Protein AF-A0A142YHK9-F1 (afdb_monomer_lite)

Sequence (148 aa):
MARCD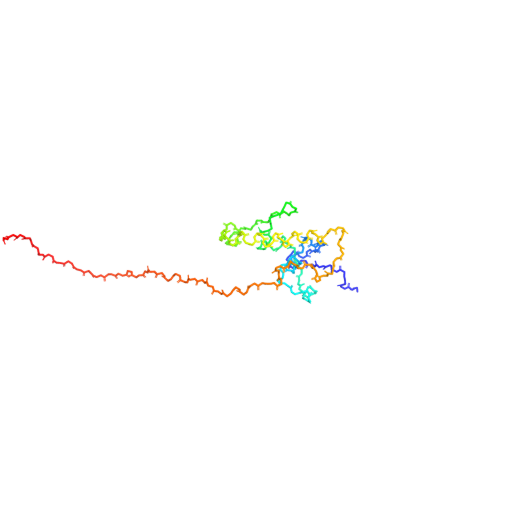QGYLCSVCGEEVEVLLDSELYLRYVLGEVDPELLPKLPERHLRCNPSLAQFIVDESFAAVVLDGPFAKAALDPSFVAEEEARVTAGYRRLLELSGPDRAGSIWDYPLANAREAPDRSEDSPTAEDGSAAGRGGRADDRGPSSR

Structure (mmCIF, N/CA/C/O backbone):
data_AF-A0A142YHK9-F1
#
_entry.id   AF-A0A142YHK9-F1
#
loop_
_atom_site.group_PDB
_atom_site.id
_atom_site.type_symbol
_atom_site.label_atom_id
_atom_site.label_alt_id
_atom_site.label_comp_id
_atom_site.label_asym_id
_atom_site.label_entity_id
_atom_site.label_seq_id
_atom_site.pdbx_PDB_ins_code
_atom_site.Cartn_x
_atom_site.Cartn_y
_atom_site.Cartn_z
_atom_site.occupancy
_atom_site.B_iso_or_equiv
_atom_site.auth_seq_id
_atom_site.auth_comp_id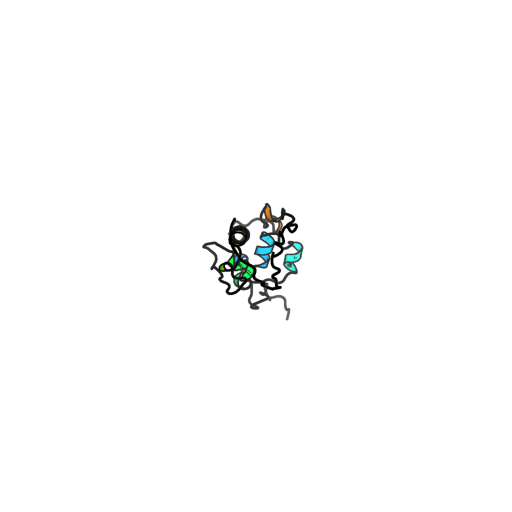
_atom_site.auth_asym_id
_atom_site.auth_atom_id
_atom_site.pdbx_PDB_model_num
ATOM 1 N N . MET A 1 1 ? 15.108 -28.087 -16.311 1.00 39.81 1 MET A N 1
ATOM 2 C CA . MET A 1 1 ? 14.025 -27.127 -16.609 1.00 39.81 1 MET A CA 1
ATOM 3 C C . MET A 1 1 ? 14.102 -26.048 -15.549 1.00 39.81 1 MET A C 1
ATOM 5 O O . MET A 1 1 ? 14.112 -26.381 -14.369 1.00 39.81 1 MET A O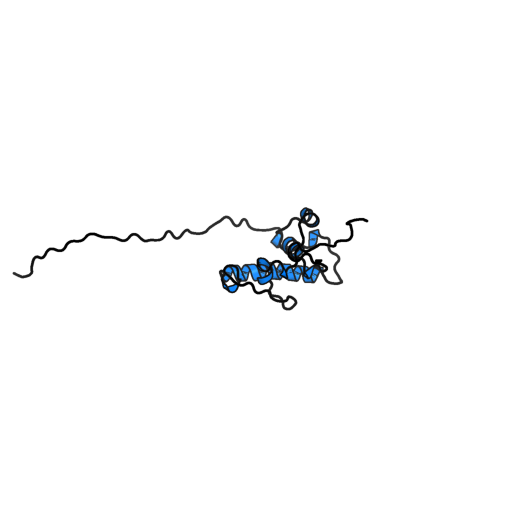 1
ATOM 9 N N . ALA A 1 2 ? 14.384 -24.821 -15.976 1.00 41.19 2 ALA A N 1
ATOM 10 C CA . ALA A 1 2 ? 14.798 -23.717 -15.120 1.00 41.19 2 ALA A CA 1
ATOM 11 C C . ALA A 1 2 ? 13.624 -23.219 -14.261 1.00 41.19 2 ALA A C 1
ATOM 13 O O . ALA A 1 2 ? 12.521 -23.066 -14.765 1.00 41.19 2 ALA A O 1
ATOM 14 N N . ARG A 1 3 ? 13.865 -22.962 -12.970 1.00 41.97 3 ARG A N 1
ATOM 15 C CA . ARG A 1 3 ? 12.908 -22.341 -12.030 1.00 41.97 3 ARG A CA 1
ATOM 16 C C . ARG A 1 3 ? 12.776 -20.825 -12.267 1.00 41.97 3 ARG A C 1
ATOM 18 O O . ARG A 1 3 ? 12.686 -20.067 -11.311 1.00 41.97 3 ARG A O 1
ATOM 25 N N . CYS A 1 4 ? 12.901 -20.375 -13.511 1.00 50.16 4 CYS A N 1
ATOM 26 C CA . CYS A 1 4 ? 13.127 -18.962 -13.822 1.00 50.16 4 CYS A CA 1
ATOM 27 C C . CYS A 1 4 ? 11.858 -18.197 -14.213 1.00 50.16 4 CYS A C 1
ATOM 29 O O . CYS A 1 4 ? 11.959 -17.001 -14.445 1.00 50.16 4 CYS A O 1
ATOM 31 N N . ASP A 1 5 ? 10.695 -18.853 -14.227 1.00 50.59 5 ASP A N 1
ATOM 32 C CA . ASP A 1 5 ? 9.456 -18.267 -14.759 1.00 50.59 5 ASP A CA 1
ATOM 33 C C . ASP A 1 5 ? 8.364 -18.046 -13.698 1.00 50.59 5 ASP A C 1
ATOM 35 O O . ASP A 1 5 ? 7.234 -17.738 -14.053 1.00 50.59 5 ASP A O 1
ATOM 39 N N . GLN A 1 6 ? 8.651 -18.218 -12.402 1.00 56.00 6 GLN A N 1
ATOM 40 C CA . GLN A 1 6 ? 7.689 -17.820 -11.369 1.00 56.00 6 GLN A CA 1
ATOM 41 C C . GLN A 1 6 ? 7.832 -16.313 -11.165 1.00 56.00 6 GLN A C 1
ATOM 43 O O . GLN A 1 6 ? 8.908 -15.862 -10.768 1.00 56.00 6 GLN A O 1
ATOM 48 N N . GLY A 1 7 ? 6.783 -15.547 -11.480 1.00 64.88 7 GLY A N 1
ATOM 49 C CA . GLY A 1 7 ? 6.732 -14.109 -11.220 1.00 64.88 7 GLY A CA 1
ATOM 50 C C . GLY A 1 7 ? 6.901 -13.772 -9.732 1.00 64.88 7 GLY A C 1
ATOM 51 O O . GLY A 1 7 ? 7.237 -14.616 -8.898 1.00 64.88 7 GLY A O 1
ATOM 52 N N . TYR A 1 8 ? 6.657 -12.517 -9.359 1.00 81.31 8 TYR A N 1
ATOM 53 C CA . TYR A 1 8 ? 6.678 -12.132 -7.949 1.00 81.31 8 TYR A CA 1
ATOM 54 C C . TYR A 1 8 ? 5.475 -12.756 -7.228 1.00 81.31 8 TYR A C 1
ATOM 56 O O . TYR A 1 8 ? 4.359 -12.248 -7.294 1.00 81.31 8 TYR A O 1
ATOM 64 N N . LEU A 1 9 ? 5.694 -13.902 -6.580 1.00 91.50 9 LEU A N 1
ATOM 65 C CA . LEU A 1 9 ? 4.652 -14.623 -5.854 1.00 91.50 9 LEU A CA 1
ATOM 66 C C . LEU A 1 9 ? 4.368 -13.950 -4.515 1.00 91.50 9 LEU A C 1
ATOM 68 O O . LEU A 1 9 ? 5.276 -13.700 -3.718 1.00 91.50 9 LEU A O 1
ATOM 72 N N . CYS A 1 10 ? 3.088 -13.731 -4.239 1.00 95.25 10 CYS A N 1
ATOM 73 C CA . CYS A 1 10 ? 2.636 -13.264 -2.947 1.00 95.25 10 CYS A CA 1
ATOM 74 C C . CYS A 1 10 ? 2.943 -14.316 -1.874 1.00 95.25 10 CYS A C 1
ATOM 76 O O . CYS A 1 10 ? 2.437 -15.438 -1.911 1.00 95.25 10 CYS A O 1
ATOM 78 N N . SER A 1 11 ? 3.698 -13.924 -0.850 1.00 94.56 11 SER A N 1
ATOM 79 C CA . SER A 1 11 ? 4.084 -14.790 0.276 1.00 94.56 11 SER A CA 1
ATOM 80 C C . SER A 1 11 ? 2.917 -15.308 1.135 1.00 94.56 11 SER A C 1
ATOM 82 O O . SER A 1 11 ? 3.112 -16.220 1.935 1.00 94.56 11 SER A O 1
ATOM 84 N N . VAL A 1 12 ? 1.712 -14.747 0.975 1.00 95.69 12 VAL A N 1
ATOM 85 C CA . VAL A 1 12 ? 0.503 -15.127 1.729 1.00 95.69 12 VAL A CA 1
ATOM 86 C C . VAL A 1 12 ? -0.373 -16.122 0.964 1.00 95.69 12 VAL A C 1
ATOM 88 O O . VAL A 1 12 ? -0.604 -17.222 1.454 1.00 95.69 12 VAL A O 1
ATOM 91 N N . CYS A 1 13 ? -0.881 -15.757 -0.220 1.00 95.75 13 CYS A N 1
ATOM 92 C CA . CYS A 1 13 ? -1.755 -16.632 -1.011 1.00 95.75 13 CYS A CA 1
ATOM 93 C C . CYS A 1 13 ? -1.014 -17.528 -2.018 1.00 95.75 13 CYS A C 1
ATOM 95 O O . CYS A 1 13 ? -1.599 -18.493 -2.499 1.00 95.75 13 CYS A O 1
ATOM 97 N N . GLY A 1 14 ? 0.250 -17.234 -2.342 1.00 93.44 14 GLY A N 1
ATOM 98 C CA . GLY A 1 14 ? 1.033 -17.973 -3.336 1.00 93.44 14 GLY A CA 1
ATOM 99 C C . GLY A 1 14 ? 0.705 -17.648 -4.797 1.00 93.44 14 GLY A C 1
ATOM 100 O O . GLY A 1 14 ? 1.297 -18.260 -5.682 1.00 93.44 14 GLY A O 1
ATOM 101 N N . GLU A 1 15 ? -0.212 -16.714 -5.060 1.00 92.75 15 GLU A N 1
ATOM 102 C CA . GLU A 1 15 ? -0.544 -16.235 -6.410 1.00 92.75 15 GLU A CA 1
ATOM 103 C C . GLU A 1 15 ? 0.423 -15.133 -6.867 1.00 92.75 15 GLU A C 1
ATOM 105 O O . GLU A 1 15 ? 1.068 -14.476 -6.046 1.00 92.75 15 GLU A O 1
ATOM 110 N N . GLU A 1 16 ? 0.510 -14.904 -8.176 1.00 91.69 16 GLU A N 1
ATOM 111 C CA . GLU A 1 16 ? 1.348 -13.852 -8.753 1.00 91.69 16 GLU A CA 1
ATOM 112 C C . GLU A 1 16 ? 0.807 -12.451 -8.443 1.00 91.69 16 GLU A C 1
ATOM 114 O O . GLU A 1 16 ? -0.400 -12.195 -8.450 1.00 91.69 16 GLU A O 1
ATOM 119 N N . VAL A 1 17 ? 1.720 -11.522 -8.167 1.00 92.69 17 VAL A N 1
ATOM 120 C CA . VAL A 1 17 ? 1.429 -10.090 -8.096 1.00 92.69 17 VAL A CA 1
ATOM 121 C C . VAL A 1 17 ? 1.758 -9.487 -9.456 1.00 92.69 17 VAL A C 1
ATOM 123 O O . VAL A 1 17 ? 2.900 -9.136 -9.744 1.00 92.69 17 VAL A O 1
ATOM 126 N N . GLU A 1 18 ? 0.750 -9.443 -10.324 1.00 85.94 18 GLU A N 1
ATOM 127 C CA . GLU A 1 18 ? 0.917 -9.076 -11.736 1.00 85.94 18 GLU A CA 1
ATOM 128 C C . GLU A 1 18 ? 1.020 -7.560 -11.956 1.00 85.94 18 GLU A C 1
ATOM 130 O O . GLU A 1 18 ? 1.694 -7.105 -12.882 1.00 85.94 18 GLU A O 1
ATOM 135 N N . VAL A 1 19 ? 0.349 -6.766 -11.114 1.00 89.00 19 VAL A N 1
ATOM 136 C CA . VAL A 1 19 ? 0.174 -5.322 -11.315 1.00 89.00 19 VAL A CA 1
ATOM 137 C C . VAL A 1 19 ? 0.792 -4.541 -10.161 1.00 89.00 19 VAL A C 1
ATOM 139 O O . VAL A 1 19 ? 0.621 -4.886 -8.994 1.00 89.00 19 VAL A O 1
ATOM 142 N N . LEU A 1 20 ? 1.460 -3.429 -10.486 1.00 91.00 20 LEU A N 1
ATOM 143 C CA . LEU A 1 20 ? 2.044 -2.505 -9.505 1.00 91.00 20 LEU A CA 1
ATOM 144 C C . LEU A 1 20 ? 1.018 -2.043 -8.453 1.00 91.00 20 LEU A C 1
ATOM 146 O O . LEU A 1 20 ? 1.355 -1.921 -7.281 1.00 91.00 20 LEU A O 1
ATOM 150 N N . LEU A 1 21 ? -0.234 -1.833 -8.873 1.00 94.00 21 LEU A N 1
ATOM 151 C CA . LEU A 1 21 ? -1.351 -1.431 -8.012 1.00 94.00 21 LEU A CA 1
ATOM 152 C C . LEU A 1 21 ? -1.757 -2.479 -6.983 1.00 94.00 21 LEU A C 1
ATOM 154 O O . LEU A 1 21 ? -2.391 -2.119 -5.998 1.00 94.00 21 LEU A O 1
ATOM 158 N N . ASP A 1 22 ? -1.393 -3.740 -7.193 1.00 94.56 22 ASP A N 1
ATOM 159 C CA . ASP A 1 22 ? -1.648 -4.797 -6.227 1.00 94.56 22 ASP A CA 1
ATOM 160 C C . ASP A 1 22 ? -0.449 -5.037 -5.304 1.00 94.56 22 ASP A C 1
ATOM 162 O O . ASP A 1 22 ? -0.602 -5.750 -4.316 1.00 94.56 22 ASP A O 1
ATOM 166 N N . SER A 1 23 ? 0.723 -4.453 -5.576 1.00 95.62 23 SER A N 1
ATOM 167 C CA . SER A 1 23 ? 1.948 -4.699 -4.810 1.00 95.62 23 SER A CA 1
ATOM 168 C C . SER A 1 23 ? 1.991 -3.905 -3.505 1.00 95.62 23 SER A C 1
ATOM 170 O O . SER A 1 23 ? 2.081 -2.674 -3.471 1.00 95.62 23 SER A O 1
ATOM 172 N N . GLU A 1 24 ? 2.006 -4.638 -2.396 1.00 96.62 24 GLU A N 1
ATOM 173 C CA . GLU A 1 24 ? 2.262 -4.079 -1.075 1.00 96.62 24 GLU A CA 1
ATOM 174 C C . GLU A 1 24 ? 3.720 -3.643 -0.916 1.00 96.62 24 GLU A C 1
ATOM 176 O O . GLU A 1 24 ? 3.988 -2.623 -0.278 1.00 96.62 24 GLU A O 1
ATOM 181 N N . LEU A 1 25 ? 4.662 -4.372 -1.519 1.00 95.81 25 LEU A N 1
ATOM 182 C CA . LEU A 1 25 ? 6.079 -4.034 -1.449 1.00 95.81 25 LEU A CA 1
ATOM 183 C C . LEU A 1 25 ? 6.360 -2.668 -2.088 1.00 95.81 25 LEU A C 1
ATOM 185 O O . LEU A 1 25 ? 7.063 -1.839 -1.502 1.00 95.81 25 LEU A O 1
ATOM 189 N N . TYR A 1 26 ? 5.767 -2.399 -3.252 1.00 95.25 26 TYR A N 1
ATOM 190 C CA . TYR A 1 26 ? 5.907 -1.110 -3.921 1.00 95.25 26 TYR A CA 1
ATOM 191 C C . TYR A 1 26 ? 5.165 0.016 -3.200 1.00 95.25 26 TYR A C 1
ATOM 193 O O . TYR A 1 26 ? 5.682 1.133 -3.170 1.00 95.25 26 TYR A O 1
ATOM 201 N N . LEU A 1 27 ? 4.016 -0.249 -2.567 1.00 96.88 27 LEU A N 1
ATOM 202 C CA . LEU A 1 27 ? 3.365 0.750 -1.715 1.00 96.88 27 LEU A CA 1
ATOM 203 C C . LEU A 1 27 ? 4.291 1.170 -0.570 1.00 96.88 27 LEU A C 1
ATOM 205 O O . LEU A 1 27 ? 4.533 2.357 -0.370 1.00 96.88 27 LEU A O 1
ATOM 209 N N . ARG A 1 28 ? 4.870 0.201 0.141 1.00 96.31 28 ARG A N 1
ATOM 210 C CA . ARG A 1 28 ? 5.808 0.465 1.240 1.00 96.31 28 ARG A CA 1
ATOM 211 C C . ARG A 1 28 ? 7.057 1.202 0.780 1.00 96.31 28 ARG A C 1
ATOM 213 O O . ARG A 1 28 ? 7.526 2.103 1.470 1.00 96.31 28 ARG A O 1
ATOM 220 N N . TYR A 1 29 ? 7.565 0.873 -0.403 1.00 95.44 29 TYR A N 1
ATOM 221 C CA . TYR A 1 29 ? 8.653 1.624 -1.018 1.00 95.44 29 TYR A CA 1
ATOM 222 C C . TYR A 1 29 ? 8.274 3.082 -1.293 1.00 95.44 29 TYR A C 1
ATOM 224 O O . TYR A 1 29 ? 9.017 3.993 -0.928 1.00 95.44 29 TYR A O 1
ATOM 232 N N . VAL A 1 30 ? 7.099 3.321 -1.878 1.00 95.50 30 VAL A N 1
ATOM 233 C CA . VAL A 1 30 ? 6.604 4.676 -2.145 1.00 95.50 30 VAL A CA 1
ATOM 234 C C . VAL A 1 30 ? 6.427 5.484 -0.853 1.00 95.50 30 VAL A C 1
ATOM 236 O O . VAL A 1 30 ? 6.694 6.686 -0.828 1.00 95.50 30 VAL A O 1
ATOM 239 N N . LEU A 1 31 ? 6.028 4.814 0.228 1.00 95.69 31 LEU A N 1
ATOM 240 C CA . LEU A 1 31 ? 5.902 5.381 1.571 1.00 95.69 31 LEU A CA 1
ATOM 241 C C . LEU A 1 31 ? 7.251 5.586 2.286 1.00 95.69 31 LEU A C 1
ATOM 243 O O . LEU A 1 31 ? 7.270 6.183 3.359 1.00 95.69 31 LEU A O 1
ATOM 247 N N . GLY A 1 32 ? 8.368 5.128 1.707 1.00 94.19 32 GLY A N 1
ATOM 248 C CA . GLY A 1 32 ? 9.717 5.245 2.281 1.00 94.19 32 GLY A CA 1
ATOM 249 C C . GLY A 1 32 ? 10.064 4.192 3.331 1.00 94.19 32 GLY A C 1
ATOM 250 O O . GLY A 1 32 ? 11.094 4.294 3.985 1.00 94.19 32 GLY A O 1
ATOM 251 N N . GLU A 1 33 ? 9.233 3.166 3.498 1.00 94.12 33 GLU A N 1
ATOM 252 C CA . GLU A 1 33 ? 9.431 2.105 4.494 1.00 94.12 33 GLU A CA 1
ATOM 253 C C . GLU A 1 33 ? 10.401 1.009 4.028 1.00 94.12 33 GLU A C 1
ATOM 255 O O . GLU A 1 33 ? 10.790 0.134 4.804 1.00 94.12 33 GLU A O 1
ATOM 260 N N . VAL A 1 34 ? 10.742 1.006 2.739 1.00 94.00 34 VAL A N 1
ATOM 261 C CA . VAL A 1 34 ? 11.616 0.021 2.099 1.00 94.00 34 VAL A CA 1
ATOM 262 C C . VAL A 1 34 ? 12.668 0.760 1.283 1.00 94.00 34 VAL A C 1
ATOM 264 O O . VAL A 1 34 ? 12.340 1.662 0.522 1.00 94.00 34 VAL A O 1
ATOM 267 N N . ASP A 1 35 ? 13.931 0.364 1.419 1.00 90.38 35 ASP A N 1
ATOM 268 C CA . ASP A 1 35 ? 15.008 0.873 0.570 1.00 90.38 35 ASP A CA 1
ATOM 269 C C . ASP A 1 35 ? 14.918 0.246 -0.841 1.00 90.38 35 ASP A C 1
ATOM 271 O O . ASP A 1 35 ? 14.688 -0.966 -0.957 1.00 90.38 35 ASP A O 1
ATOM 275 N N . PRO A 1 36 ? 15.105 1.018 -1.926 1.00 89.38 36 PRO A N 1
ATOM 276 C CA . PRO A 1 36 ? 15.032 0.492 -3.291 1.00 89.38 36 PRO A CA 1
ATOM 277 C C . PRO A 1 36 ? 16.025 -0.644 -3.576 1.00 89.38 36 PRO A C 1
ATOM 279 O O . PRO A 1 36 ? 15.720 -1.530 -4.374 1.00 89.38 36 PRO A O 1
ATOM 282 N N . GLU A 1 37 ? 17.184 -0.684 -2.915 1.00 90.06 37 GLU A N 1
ATOM 283 C CA . GLU A 1 37 ? 18.160 -1.773 -3.049 1.00 90.06 37 GLU A CA 1
ATOM 284 C C . GLU A 1 37 ? 17.674 -3.094 -2.426 1.00 90.06 37 GLU A C 1
ATOM 286 O O . GLU A 1 37 ? 18.218 -4.171 -2.711 1.00 90.06 37 GLU A O 1
ATOM 291 N N . LEU A 1 38 ? 16.655 -3.028 -1.562 1.00 91.19 38 LEU A N 1
ATOM 292 C CA . LEU A 1 38 ? 16.023 -4.186 -0.935 1.00 91.19 38 LEU A CA 1
ATOM 293 C C . LEU A 1 38 ? 14.834 -4.722 -1.733 1.00 91.19 38 LEU A C 1
ATOM 295 O O . LEU A 1 38 ? 14.476 -5.881 -1.528 1.00 91.19 38 LEU A O 1
ATOM 299 N N . LEU A 1 39 ? 14.267 -3.951 -2.668 1.00 90.44 39 LEU A N 1
ATOM 300 C CA . LEU A 1 39 ? 13.130 -4.385 -3.492 1.00 90.44 39 LEU A CA 1
ATOM 301 C C . LEU A 1 39 ? 13.339 -5.763 -4.147 1.00 90.44 39 LEU A C 1
ATOM 303 O O . LEU A 1 39 ? 12.450 -6.599 -4.031 1.00 90.44 39 LEU A O 1
ATOM 307 N N . PRO A 1 40 ? 14.504 -6.090 -4.750 1.00 88.88 40 PRO A N 1
ATOM 308 C CA . PRO A 1 40 ? 14.700 -7.404 -5.369 1.00 88.88 40 PRO A CA 1
ATOM 309 C C . PRO A 1 40 ? 14.885 -8.552 -4.364 1.00 88.88 40 PRO A C 1
ATOM 311 O O . PRO A 1 40 ? 14.959 -9.710 -4.769 1.00 88.88 40 PRO A O 1
ATOM 314 N N . LYS A 1 41 ? 15.061 -8.240 -3.073 1.00 90.06 41 LYS A N 1
ATOM 315 C CA . LYS A 1 41 ? 15.397 -9.199 -2.006 1.00 90.06 41 LYS A CA 1
ATOM 316 C C . LYS A 1 41 ? 14.219 -9.484 -1.081 1.00 90.06 41 LYS A C 1
ATOM 318 O O . LYS A 1 41 ? 14.241 -10.491 -0.375 1.00 90.06 41 LYS A O 1
ATOM 323 N N . LEU A 1 42 ? 13.244 -8.580 -1.028 1.00 91.62 42 LEU A N 1
ATOM 324 C CA . LEU A 1 42 ? 12.077 -8.714 -0.172 1.00 91.62 42 LEU A CA 1
ATOM 325 C C . LEU A 1 42 ? 10.985 -9.529 -0.872 1.00 91.62 42 LEU A C 1
ATOM 327 O O . LEU A 1 42 ? 10.846 -9.454 -2.093 1.00 91.62 42 LEU A O 1
ATOM 331 N N . PRO A 1 43 ? 10.221 -10.332 -0.112 1.00 91.38 43 PRO A N 1
ATOM 332 C CA . PRO A 1 43 ? 9.089 -11.048 -0.667 1.00 91.38 43 PRO A CA 1
ATOM 333 C C . PRO A 1 43 ? 7.996 -10.065 -1.082 1.00 91.38 43 PRO A C 1
ATOM 335 O O . PRO A 1 43 ? 7.786 -9.038 -0.436 1.00 91.38 43 PRO A O 1
ATOM 338 N N . GLU A 1 44 ? 7.264 -10.431 -2.124 1.00 93.75 44 GLU A N 1
ATOM 339 C CA . GLU A 1 44 ? 6.103 -9.682 -2.577 1.00 93.75 44 GLU A CA 1
ATOM 340 C C . GLU A 1 44 ? 4.835 -10.134 -1.830 1.00 93.75 44 GLU A C 1
ATOM 342 O O . GLU A 1 44 ? 4.759 -11.244 -1.275 1.00 93.75 44 GLU A O 1
ATOM 347 N N . ARG A 1 45 ? 3.827 -9.261 -1.788 1.00 96.12 45 ARG A N 1
ATOM 348 C CA . ARG A 1 45 ? 2.512 -9.540 -1.213 1.00 96.12 45 ARG A CA 1
ATOM 349 C C . ARG A 1 45 ? 1.451 -8.656 -1.865 1.00 96.12 45 ARG A C 1
ATOM 351 O O . ARG A 1 45 ? 1.691 -7.480 -2.105 1.00 96.12 45 ARG A O 1
ATOM 358 N N . HIS A 1 46 ? 0.250 -9.192 -2.097 1.00 97.31 46 HIS A N 1
ATOM 359 C CA . HIS A 1 46 ? -0.856 -8.340 -2.541 1.00 97.31 46 HIS A CA 1
ATOM 360 C C . HIS A 1 46 ? -1.294 -7.380 -1.431 1.00 97.31 46 HIS A C 1
ATOM 362 O O . HIS A 1 46 ? -1.349 -7.776 -0.265 1.00 97.31 46 HIS A O 1
ATOM 368 N N . LEU A 1 47 ? -1.758 -6.180 -1.780 1.00 96.62 47 LEU A N 1
ATOM 369 C CA . LEU A 1 47 ? -2.390 -5.261 -0.825 1.00 96.62 47 LEU A CA 1
ATOM 370 C C . LEU A 1 47 ? -3.526 -5.941 -0.048 1.00 96.62 47 LEU A C 1
ATOM 372 O O . LEU A 1 47 ? -3.552 -5.895 1.179 1.00 96.62 47 LEU A O 1
ATOM 376 N N . ARG A 1 48 ? -4.402 -6.691 -0.732 1.00 95.75 48 ARG A N 1
ATOM 377 C CA . ARG A 1 48 ? -5.490 -7.461 -0.090 1.00 95.75 48 ARG A CA 1
ATOM 378 C C . ARG A 1 48 ? -4.997 -8.528 0.895 1.00 95.75 48 ARG A C 1
ATOM 380 O O . ARG A 1 48 ? -5.707 -8.882 1.830 1.00 95.75 48 ARG A O 1
ATOM 387 N N . CYS A 1 49 ? -3.787 -9.045 0.688 1.00 96.38 49 CYS A N 1
ATOM 388 C CA . CYS A 1 49 ? -3.153 -10.022 1.568 1.00 96.38 49 CYS A CA 1
ATOM 389 C C . CYS A 1 49 ? -2.466 -9.368 2.778 1.00 96.38 49 CYS A C 1
ATOM 391 O O . CYS A 1 49 ? -2.014 -10.077 3.678 1.00 96.38 49 CYS A O 1
ATOM 393 N N . ASN A 1 50 ? -2.405 -8.033 2.825 1.00 95.50 50 ASN A N 1
ATOM 394 C CA . ASN A 1 50 ? -2.014 -7.249 3.990 1.00 95.50 50 ASN A CA 1
ATOM 395 C C . ASN A 1 50 ? -3.174 -6.359 4.480 1.00 95.50 50 ASN A C 1
ATOM 397 O O . ASN A 1 50 ? -3.112 -5.133 4.337 1.00 95.50 50 ASN A O 1
ATOM 401 N N . PRO A 1 51 ? -4.226 -6.932 5.093 1.00 95.69 51 PRO A N 1
ATOM 402 C CA . PRO A 1 51 ? -5.380 -6.149 5.528 1.00 95.69 51 PRO A CA 1
ATOM 403 C C . PRO A 1 51 ? -5.021 -5.087 6.575 1.00 95.69 51 PRO A C 1
ATOM 405 O O . PRO A 1 51 ? -5.675 -4.052 6.630 1.00 95.69 51 PRO A O 1
ATOM 408 N N . SER A 1 52 ? -3.955 -5.298 7.355 1.00 94.94 52 SER A N 1
ATOM 409 C CA . SER A 1 52 ? -3.487 -4.338 8.358 1.00 94.94 52 SER A CA 1
ATOM 410 C C . SER A 1 52 ? -3.054 -3.000 7.757 1.00 94.94 52 SER A C 1
ATOM 412 O O . SER A 1 52 ? -3.306 -1.977 8.381 1.00 94.94 52 SER A O 1
ATOM 414 N N . LEU A 1 53 ? -2.455 -3.000 6.559 1.00 96.06 53 LEU A N 1
ATOM 415 C CA . LEU A 1 53 ? -2.086 -1.782 5.825 1.00 96.06 53 LEU A CA 1
ATOM 416 C C . LEU A 1 53 ? -3.207 -1.341 4.873 1.00 96.06 53 LEU A C 1
ATOM 418 O O . LEU A 1 53 ? -3.571 -0.170 4.834 1.00 96.06 53 LEU A O 1
ATOM 422 N N . ALA A 1 54 ? -3.783 -2.281 4.119 1.00 97.44 54 ALA A N 1
ATOM 423 C CA . ALA A 1 54 ? -4.735 -1.972 3.054 1.00 97.44 54 ALA A CA 1
ATOM 424 C C . ALA A 1 54 ? -6.062 -1.377 3.549 1.00 97.44 54 ALA A C 1
ATOM 426 O O . ALA A 1 54 ? -6.712 -0.648 2.803 1.00 97.44 54 ALA A O 1
ATOM 427 N N . GLN A 1 55 ? -6.454 -1.622 4.805 1.00 97.94 55 GLN A N 1
ATOM 428 C CA . GLN A 1 55 ? -7.653 -1.015 5.403 1.00 97.94 55 GLN A CA 1
ATOM 429 C C . GLN A 1 55 ? -7.616 0.526 5.470 1.00 97.94 55 GLN A C 1
ATOM 431 O O . GLN A 1 55 ? -8.662 1.167 5.624 1.00 97.94 55 GLN A O 1
ATOM 436 N N . PHE A 1 56 ? -6.425 1.125 5.358 1.00 98.19 56 PHE A N 1
ATOM 437 C CA . PHE A 1 56 ? -6.219 2.576 5.367 1.00 98.19 56 PHE A CA 1
ATOM 438 C C . PHE A 1 56 ? -6.266 3.213 3.970 1.00 98.19 56 PHE A C 1
ATOM 440 O O . PHE A 1 56 ? -6.204 4.431 3.859 1.00 98.19 56 PHE A O 1
ATOM 447 N N . ILE A 1 57 ? -6.403 2.434 2.893 1.00 98.12 57 ILE A N 1
ATOM 448 C CA . ILE A 1 57 ? -6.556 3.004 1.549 1.00 98.12 57 ILE A CA 1
ATOM 449 C C . ILE A 1 57 ? -7.997 3.504 1.384 1.00 98.12 57 ILE A C 1
ATOM 451 O O . ILE A 1 57 ? -8.946 2.718 1.407 1.00 98.12 57 ILE A O 1
ATOM 455 N N . VAL A 1 58 ? -8.153 4.817 1.198 1.00 97.88 58 VAL A N 1
ATOM 456 C CA . VAL A 1 58 ? -9.432 5.498 0.953 1.00 97.88 58 VAL A CA 1
ATOM 457 C C . VAL A 1 58 ? -9.391 6.150 -0.428 1.00 97.88 58 VAL A C 1
ATOM 45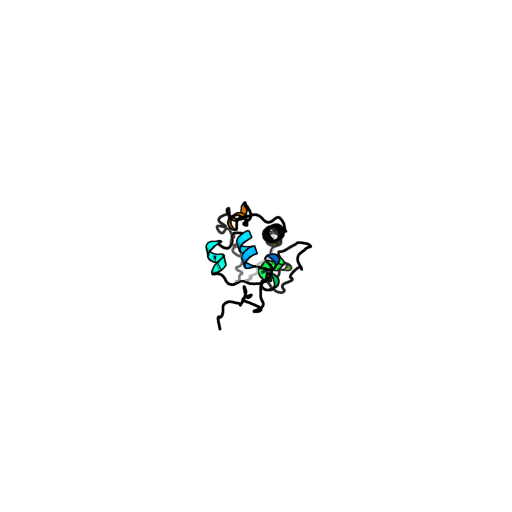9 O O . VAL A 1 58 ? -9.168 7.351 -0.582 1.00 97.88 58 VAL A O 1
ATOM 462 N N . ASP A 1 59 ? -9.592 5.330 -1.455 1.00 97.88 59 ASP A N 1
ATOM 463 C CA . ASP A 1 59 ? -9.632 5.765 -2.848 1.00 97.88 59 ASP A CA 1
ATOM 464 C C . ASP A 1 59 ? -10.725 5.018 -3.620 1.00 97.88 59 ASP A C 1
ATOM 466 O O . ASP A 1 59 ? -10.953 3.834 -3.385 1.00 97.88 59 ASP A O 1
ATOM 470 N N . GLU A 1 60 ? -11.412 5.701 -4.537 1.00 96.12 60 GLU A N 1
ATOM 471 C CA . GLU A 1 60 ? -12.529 5.127 -5.303 1.00 96.12 60 GLU A CA 1
ATOM 472 C C . GLU A 1 60 ? -12.098 4.009 -6.257 1.00 96.12 60 GLU A C 1
ATOM 474 O O . GLU A 1 60 ? -12.898 3.139 -6.603 1.00 96.12 60 GLU A O 1
ATOM 479 N N . SER A 1 61 ? -10.829 4.021 -6.669 1.00 94.81 61 SER A N 1
ATOM 480 C CA . SER A 1 61 ? -10.253 3.001 -7.543 1.00 94.81 61 SER A CA 1
ATOM 481 C C . SER A 1 61 ? -9.797 1.746 -6.791 1.00 94.81 61 SER A C 1
ATOM 483 O O . SER A 1 61 ? -9.444 0.750 -7.425 1.00 94.81 61 SER A O 1
ATOM 485 N N . PHE A 1 62 ? -9.851 1.756 -5.454 1.00 96.44 62 PHE A N 1
ATOM 486 C CA . PHE A 1 62 ? -9.445 0.641 -4.608 1.00 96.44 62 PHE A CA 1
ATOM 487 C C . PHE A 1 62 ? -10.641 -0.021 -3.919 1.00 96.44 62 PHE A C 1
ATOM 489 O O . PHE A 1 62 ? -11.491 0.630 -3.311 1.00 96.44 62 PHE A O 1
ATOM 496 N N . ALA A 1 63 ? -10.688 -1.353 -3.954 1.00 95.25 63 ALA A N 1
ATOM 497 C CA . ALA A 1 63 ? -11.684 -2.108 -3.206 1.00 95.25 63 ALA A CA 1
ATOM 498 C C . ALA A 1 63 ? -11.349 -2.074 -1.705 1.00 95.25 63 ALA A C 1
ATOM 500 O O . ALA A 1 63 ? -10.393 -2.711 -1.266 1.00 95.25 63 ALA A O 1
ATOM 501 N N . ALA A 1 64 ? -12.146 -1.338 -0.925 1.00 94.62 64 ALA A N 1
ATOM 502 C CA . ALA A 1 64 ? -11.926 -1.166 0.508 1.00 94.62 64 ALA A CA 1
ATOM 503 C C . ALA A 1 64 ? -11.790 -2.511 1.243 1.00 94.62 64 ALA A C 1
ATOM 505 O O . ALA A 1 64 ? -12.633 -3.402 1.117 1.00 94.62 64 ALA A O 1
ATOM 506 N N . VAL A 1 65 ? -10.734 -2.629 2.050 1.00 95.62 65 VAL A N 1
ATOM 507 C CA . VAL A 1 65 ? -10.468 -3.812 2.871 1.00 95.62 65 VAL A CA 1
ATOM 508 C C . VAL A 1 65 ? -10.968 -3.564 4.288 1.00 95.62 65 VAL A C 1
ATOM 510 O O . VAL A 1 65 ? -10.611 -2.571 4.920 1.00 95.62 65 VAL A O 1
ATOM 513 N N . VAL A 1 66 ? -11.786 -4.485 4.793 1.00 92.31 66 VAL A N 1
ATOM 514 C CA . VAL A 1 66 ? -12.272 -4.469 6.175 1.00 92.31 66 VAL A CA 1
ATOM 515 C C . VAL A 1 66 ? -11.586 -5.592 6.938 1.00 92.31 66 VAL A C 1
ATOM 517 O O . VAL A 1 66 ? -11.585 -6.742 6.503 1.00 92.31 66 VAL A O 1
ATOM 520 N N . LEU A 1 67 ? -10.984 -5.236 8.067 1.00 93.25 67 LEU A N 1
ATOM 521 C CA . LEU A 1 67 ? -10.402 -6.163 9.024 1.00 93.25 67 LEU A CA 1
ATOM 522 C C . LEU A 1 67 ? -11.278 -6.167 10.274 1.00 93.25 67 LEU A C 1
ATOM 524 O O . LEU A 1 67 ? -11.696 -5.104 10.724 1.00 93.25 67 LEU A O 1
ATOM 528 N N . ASP A 1 68 ? -11.518 -7.345 10.839 1.00 92.88 68 ASP A N 1
ATOM 529 C CA . ASP A 1 68 ? -12.179 -7.493 12.134 1.00 92.88 68 ASP A CA 1
ATOM 530 C C . ASP A 1 68 ? -11.153 -7.639 13.268 1.00 92.88 68 ASP A C 1
ATOM 532 O O . ASP A 1 68 ? -10.025 -8.099 13.072 1.00 92.88 68 ASP A O 1
ATOM 536 N N . GLY A 1 69 ? -11.570 -7.297 14.488 1.00 92.12 69 GLY A N 1
ATOM 537 C CA . GLY A 1 69 ? -10.775 -7.480 15.704 1.00 92.12 69 GLY A CA 1
ATOM 538 C C . GLY A 1 69 ? -10.053 -6.213 16.183 1.00 92.12 69 GLY A C 1
ATOM 539 O O . GLY A 1 69 ? -10.355 -5.113 15.731 1.00 92.12 69 GLY A O 1
ATOM 540 N N . PRO A 1 70 ? -9.107 -6.333 17.130 1.00 89.62 70 PRO A N 1
ATOM 541 C CA . PRO A 1 70 ? -8.507 -5.177 17.809 1.00 89.62 70 PRO A CA 1
ATOM 542 C C . PRO A 1 70 ? -7.619 -4.308 16.906 1.00 89.62 70 PRO A C 1
ATOM 544 O O . PRO A 1 70 ? -7.346 -3.164 17.243 1.00 89.62 70 PRO A O 1
ATOM 547 N N . PHE A 1 71 ? -7.178 -4.840 15.765 1.00 89.88 71 PHE A N 1
ATOM 548 C CA . PHE A 1 71 ? -6.398 -4.107 14.761 1.00 89.88 71 PHE A CA 1
ATOM 549 C C . PHE A 1 71 ? -7.261 -3.568 13.613 1.00 89.88 71 PHE A C 1
ATOM 551 O O . PHE A 1 71 ? -6.725 -3.011 12.652 1.00 89.88 71 PHE A O 1
ATOM 558 N N . ALA A 1 72 ? -8.582 -3.758 13.691 1.00 96.12 72 ALA A N 1
ATOM 559 C CA . ALA A 1 72 ? -9.526 -3.145 12.775 1.00 96.12 72 ALA A CA 1
ATOM 560 C C . ALA A 1 72 ? -9.434 -1.626 12.891 1.00 96.12 72 ALA A C 1
ATOM 562 O O . ALA A 1 72 ? -9.458 -1.093 13.997 1.00 96.12 72 ALA A O 1
ATOM 563 N N . LYS A 1 73 ? -9.439 -0.923 11.761 1.00 95.00 73 LYS A N 1
ATOM 564 C CA . LYS A 1 73 ? -9.436 0.543 11.694 1.00 95.00 73 LYS A CA 1
ATOM 565 C C . LYS A 1 73 ? -10.485 1.184 12.611 1.00 95.00 73 LYS A C 1
ATOM 567 O O . LYS A 1 73 ? -10.209 2.187 13.252 1.00 95.00 73 LYS A O 1
ATOM 572 N N . ALA A 1 74 ? -11.665 0.569 12.728 1.00 94.75 74 ALA A N 1
ATOM 573 C CA . ALA A 1 74 ? -12.756 1.040 13.586 1.00 94.75 74 ALA A CA 1
ATOM 574 C C . ALA A 1 74 ? -12.485 0.922 15.101 1.00 94.75 74 ALA A C 1
ATOM 576 O O . ALA A 1 74 ? -13.205 1.523 15.894 1.00 94.75 74 ALA A O 1
ATOM 577 N N . ALA A 1 75 ? -11.487 0.132 15.503 1.00 95.56 75 ALA A N 1
ATOM 578 C CA . ALA A 1 75 ? -11.085 -0.082 16.892 1.00 95.56 75 ALA A CA 1
ATOM 579 C C . ALA A 1 75 ? -9.843 0.739 17.297 1.00 95.56 75 ALA A C 1
ATOM 581 O O . ALA A 1 75 ? -9.405 0.641 18.443 1.00 95.56 75 ALA A O 1
ATOM 582 N N . LEU A 1 76 ? -9.271 1.525 16.378 1.00 95.88 76 LEU A N 1
ATOM 583 C CA . LEU A 1 76 ? -8.075 2.338 16.608 1.00 95.88 76 LEU A CA 1
ATOM 584 C C . LEU A 1 76 ? -8.429 3.793 16.940 1.00 95.88 76 LEU A C 1
ATOM 586 O O . LEU A 1 76 ? -9.557 4.243 16.734 1.00 95.88 76 LEU A O 1
ATOM 590 N N . ASP A 1 77 ? -7.442 4.533 17.450 1.00 96.88 77 ASP A N 1
ATOM 591 C CA . ASP A 1 77 ? -7.592 5.961 17.724 1.00 96.88 77 ASP A CA 1
ATOM 592 C C . ASP A 1 77 ? -7.947 6.741 16.435 1.00 96.88 77 ASP A C 1
ATOM 594 O O . ASP A 1 77 ? -7.238 6.609 15.434 1.00 96.88 77 ASP A O 1
ATOM 598 N N . PRO A 1 78 ? -9.006 7.574 16.429 1.00 97.12 78 PRO A N 1
ATOM 599 C CA . PRO A 1 78 ? -9.444 8.272 15.221 1.00 97.12 78 PRO A CA 1
ATOM 600 C C . PRO A 1 78 ? -8.409 9.225 14.612 1.00 97.12 78 PRO A C 1
ATOM 602 O O . PRO A 1 78 ? -8.419 9.421 13.397 1.00 97.12 78 PRO A O 1
ATOM 605 N N . SER A 1 79 ? -7.533 9.830 15.422 1.00 97.44 79 SER A N 1
ATOM 606 C CA . SER A 1 79 ? -6.496 10.733 14.909 1.00 97.44 79 SER A CA 1
ATOM 607 C C . SER A 1 79 ? -5.394 9.953 14.198 1.00 97.44 79 SER A C 1
ATOM 609 O O . SER A 1 79 ? -5.048 10.286 13.066 1.00 97.44 79 SER A O 1
ATOM 611 N N . PHE A 1 80 ? -4.961 8.835 14.785 1.00 96.31 80 PHE A N 1
ATOM 612 C CA . PHE A 1 80 ? -4.065 7.885 14.131 1.00 96.31 80 PHE A CA 1
ATOM 613 C C . PHE A 1 80 ? -4.666 7.348 12.827 1.00 96.31 80 PHE A C 1
ATOM 615 O O . PHE A 1 80 ? -3.987 7.301 11.804 1.00 96.31 80 PHE A O 1
ATOM 622 N N . VAL A 1 81 ? -5.951 6.980 12.840 1.00 97.81 81 VAL A N 1
ATOM 623 C CA . VAL A 1 81 ? -6.651 6.497 11.643 1.00 97.81 81 VAL A CA 1
ATOM 624 C C . VAL A 1 81 ? -6.625 7.543 10.533 1.00 97.81 81 VAL A C 1
ATOM 626 O O . VAL A 1 81 ? -6.292 7.198 9.405 1.00 97.81 81 VAL A O 1
ATOM 629 N N . ALA A 1 82 ? -6.929 8.806 10.834 1.00 97.75 82 ALA A N 1
ATOM 630 C CA . ALA A 1 82 ? -6.917 9.870 9.833 1.00 97.75 82 ALA A CA 1
ATOM 631 C C . ALA A 1 82 ? -5.511 10.115 9.252 1.00 97.75 82 ALA A C 1
ATOM 633 O O . ALA A 1 82 ? -5.370 10.322 8.044 1.00 97.75 82 ALA A O 1
ATOM 634 N N . GLU A 1 83 ? -4.471 10.068 10.090 1.00 97.44 83 GLU A N 1
ATOM 635 C CA . GLU A 1 83 ? -3.076 10.185 9.648 1.00 97.44 83 GLU A CA 1
ATOM 636 C C . GLU A 1 83 ? -2.671 9.029 8.729 1.00 97.44 83 GLU A C 1
ATOM 638 O O . GLU A 1 83 ? -2.118 9.256 7.649 1.00 97.44 83 GLU A O 1
ATOM 643 N N . GLU A 1 84 ? -2.978 7.794 9.124 1.00 97.69 84 GLU A N 1
ATOM 644 C CA . GLU A 1 84 ? -2.666 6.607 8.331 1.00 97.69 84 GLU A CA 1
ATOM 645 C C . GLU A 1 84 ? -3.474 6.560 7.035 1.00 97.69 84 GLU A C 1
ATOM 647 O O . GLU A 1 84 ? -2.913 6.249 5.986 1.00 97.69 84 GLU A O 1
ATOM 652 N N . GLU A 1 85 ? -4.756 6.933 7.056 1.00 98.12 85 GLU A N 1
ATOM 653 C CA . GLU A 1 85 ? -5.562 7.041 5.840 1.00 98.12 85 GLU A CA 1
ATOM 654 C C . GLU A 1 85 ? -4.949 8.040 4.861 1.00 98.12 85 GLU A C 1
ATOM 656 O O . GLU A 1 85 ? -4.767 7.715 3.687 1.00 98.12 85 GLU A O 1
ATOM 661 N N . ALA A 1 86 ? -4.565 9.230 5.331 1.00 97.94 86 ALA A N 1
ATOM 662 C CA . ALA A 1 86 ? -3.921 10.233 4.490 1.00 97.94 86 ALA A CA 1
ATOM 663 C C . ALA A 1 86 ? -2.590 9.722 3.913 1.00 97.94 86 ALA A C 1
ATOM 665 O O . ALA A 1 86 ? -2.344 9.850 2.709 1.00 97.94 86 ALA A O 1
ATOM 666 N N . ARG A 1 87 ? -1.750 9.109 4.755 1.00 97.69 87 ARG A N 1
ATOM 667 C CA . ARG A 1 87 ? -0.427 8.595 4.385 1.00 97.69 87 ARG A CA 1
ATOM 668 C C . ARG A 1 87 ? -0.524 7.464 3.363 1.00 97.69 87 ARG A C 1
ATOM 670 O O . ARG A 1 87 ? 0.066 7.550 2.286 1.00 97.69 87 ARG A O 1
ATOM 677 N N . VAL A 1 88 ? -1.282 6.419 3.680 1.00 98.00 88 VAL A N 1
ATOM 678 C CA . VAL A 1 88 ? -1.383 5.205 2.861 1.00 98.00 88 VAL A CA 1
ATOM 679 C C . VAL A 1 88 ? -2.147 5.488 1.562 1.00 98.00 88 VAL A C 1
ATOM 681 O O . VAL A 1 88 ? -1.726 5.031 0.499 1.00 98.00 88 VAL A O 1
ATOM 684 N N . THR A 1 89 ? -3.195 6.321 1.600 1.00 98.19 89 THR A N 1
ATOM 685 C CA . THR A 1 89 ? -3.917 6.749 0.388 1.00 98.19 89 THR A CA 1
ATOM 686 C C . THR A 1 89 ? -3.032 7.575 -0.543 1.00 98.19 89 THR A C 1
ATOM 688 O O . THR A 1 89 ? -3.064 7.364 -1.755 1.00 98.19 89 THR A O 1
ATOM 691 N N . ALA A 1 90 ? -2.201 8.482 -0.015 1.00 97.62 90 ALA A N 1
ATOM 692 C CA . ALA A 1 90 ? -1.239 9.220 -0.836 1.00 97.62 90 ALA A CA 1
ATOM 693 C C . ALA A 1 90 ? -0.242 8.274 -1.528 1.00 97.62 90 ALA A C 1
ATOM 695 O O . ALA A 1 90 ? 0.032 8.432 -2.719 1.00 97.62 90 ALA A O 1
ATOM 696 N N . GLY A 1 91 ? 0.240 7.251 -0.814 1.00 97.12 91 GLY A N 1
ATOM 697 C CA . GLY A 1 91 ? 1.095 6.214 -1.392 1.00 97.12 91 GLY A CA 1
ATOM 698 C C . GLY A 1 91 ? 0.401 5.431 -2.510 1.00 97.12 91 GLY A C 1
ATOM 699 O O . GLY A 1 91 ? 0.974 5.246 -3.582 1.00 97.12 91 GLY A O 1
ATOM 700 N N . TYR A 1 92 ? -0.856 5.030 -2.309 1.00 97.62 92 TYR A N 1
ATOM 701 C CA . TYR A 1 92 ? -1.626 4.312 -3.327 1.00 97.62 92 TYR A CA 1
ATOM 702 C C . TYR A 1 92 ? -1.886 5.165 -4.577 1.00 97.62 92 TYR A C 1
ATOM 704 O O . TYR A 1 92 ? -1.681 4.705 -5.699 1.00 97.62 92 TYR A O 1
ATOM 712 N N . ARG A 1 93 ? -2.246 6.443 -4.409 1.00 96.12 93 ARG A N 1
ATOM 713 C CA . ARG A 1 93 ? -2.411 7.374 -5.539 1.00 96.12 93 ARG A CA 1
ATOM 714 C C . ARG A 1 93 ? -1.128 7.569 -6.323 1.00 96.12 93 ARG A C 1
ATOM 716 O O . ARG A 1 93 ? -1.154 7.627 -7.548 1.00 96.12 93 ARG A O 1
ATOM 723 N N . ARG A 1 94 ? 0.010 7.581 -5.635 1.00 94.88 94 ARG A N 1
ATOM 724 C CA . ARG A 1 94 ? 1.302 7.594 -6.306 1.00 94.88 94 ARG A CA 1
ATOM 725 C C . ARG A 1 94 ? 1.530 6.315 -7.122 1.00 94.88 94 ARG A C 1
ATOM 727 O O . ARG A 1 94 ? 2.042 6.408 -8.232 1.00 94.88 94 ARG A O 1
ATOM 734 N N . LEU A 1 95 ? 1.094 5.140 -6.662 1.00 94.56 95 LEU A N 1
ATOM 735 C CA . LEU A 1 95 ? 1.113 3.927 -7.496 1.00 94.56 95 LEU A CA 1
ATOM 736 C C . LEU A 1 95 ? 0.193 4.033 -8.724 1.00 94.56 95 LEU A C 1
ATOM 738 O O . LEU A 1 95 ? 0.581 3.557 -9.793 1.00 94.56 95 LEU A O 1
ATOM 742 N N . LEU A 1 96 ? -0.978 4.676 -8.610 1.00 94.19 96 LEU A N 1
ATOM 743 C CA . LEU A 1 96 ? -1.860 4.968 -9.756 1.00 94.19 96 LEU A CA 1
ATOM 744 C C . LEU A 1 96 ? -1.148 5.823 -10.802 1.00 94.19 96 LEU A C 1
ATOM 746 O O . LEU A 1 96 ? -1.114 5.452 -11.974 1.00 94.19 96 LEU A O 1
ATOM 750 N N . GLU A 1 97 ? -0.518 6.918 -10.376 1.00 92.44 97 GLU A N 1
ATOM 751 C CA . GLU A 1 97 ? 0.278 7.782 -11.256 1.00 92.44 97 GLU A CA 1
ATOM 752 C C . GLU A 1 97 ? 1.387 6.993 -11.967 1.00 92.44 97 GLU A C 1
ATOM 754 O O . GLU A 1 97 ? 1.577 7.120 -13.176 1.00 92.44 97 GLU A O 1
ATOM 759 N N . LEU A 1 98 ? 2.098 6.140 -11.223 1.00 91.00 98 LEU A N 1
ATOM 760 C CA . LEU A 1 98 ? 3.197 5.324 -11.741 1.00 91.00 98 LEU A CA 1
ATOM 761 C C . LEU A 1 98 ? 2.735 4.194 -12.668 1.00 91.00 98 LEU A C 1
ATOM 763 O O . LEU A 1 98 ? 3.532 3.714 -13.473 1.00 91.00 98 LEU A O 1
ATOM 767 N N . SER A 1 99 ? 1.475 3.773 -12.569 1.00 88.94 99 SER A N 1
ATOM 768 C CA . SER A 1 99 ? 0.875 2.743 -13.426 1.00 88.94 99 SER A CA 1
ATOM 769 C C . SER A 1 99 ? 0.289 3.315 -14.725 1.00 88.94 99 SER A C 1
ATOM 771 O O . SER A 1 99 ? -0.149 2.553 -15.586 1.00 88.94 99 SER A O 1
ATOM 773 N N . GLY A 1 100 ? 0.272 4.644 -14.880 1.00 85.56 100 GLY A N 1
ATOM 774 C CA . GLY A 1 100 ? -0.247 5.325 -16.063 1.00 85.56 100 GLY A CA 1
ATOM 775 C C . GLY A 1 100 ? 0.615 5.146 -17.328 1.00 85.56 100 GLY A C 1
ATOM 776 O O . GLY A 1 100 ? 1.806 4.839 -17.246 1.00 85.56 100 GLY A O 1
ATOM 777 N N . PRO A 1 101 ? 0.035 5.377 -18.522 1.00 75.19 101 PRO A N 1
ATOM 778 C CA . PRO A 1 101 ? 0.707 5.168 -19.810 1.00 75.19 101 PRO A CA 1
ATOM 779 C C . PRO A 1 101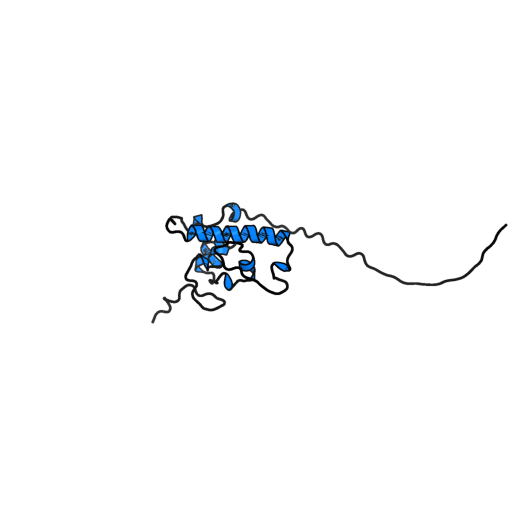 ? 1.890 6.120 -20.061 1.00 75.19 101 PRO A C 1
ATOM 781 O O . PRO A 1 101 ? 2.827 5.748 -20.762 1.00 75.19 101 PRO A O 1
ATOM 784 N N . ASP A 1 102 ? 1.882 7.311 -19.458 1.00 67.06 102 ASP A N 1
ATOM 785 C CA . ASP A 1 102 ? 2.915 8.346 -19.635 1.00 67.06 102 ASP A CA 1
ATOM 786 C C . ASP A 1 102 ? 4.096 8.209 -18.653 1.00 67.06 102 ASP A C 1
ATOM 788 O O . ASP A 1 102 ? 4.906 9.123 -18.474 1.00 67.06 102 ASP A O 1
ATOM 792 N N . ARG A 1 103 ? 4.211 7.057 -17.987 1.00 68.94 103 ARG A N 1
ATOM 793 C CA . ARG A 1 103 ? 5.268 6.771 -17.015 1.00 68.94 103 ARG A CA 1
ATOM 794 C C . ARG A 1 103 ? 6.655 6.791 -17.678 1.00 68.94 103 ARG A C 1
ATOM 796 O O . ARG A 1 103 ? 7.037 5.852 -18.375 1.00 68.94 103 ARG A O 1
ATOM 803 N N . ALA A 1 104 ? 7.462 7.799 -17.343 1.00 53.72 104 ALA A N 1
ATOM 804 C CA . ALA A 1 104 ? 8.860 7.941 -17.771 1.00 53.72 104 ALA A CA 1
ATOM 805 C C . ALA A 1 104 ? 9.821 8.292 -16.609 1.00 53.72 104 ALA A C 1
ATOM 807 O O . ALA A 1 104 ? 10.752 9.074 -16.782 1.00 53.72 104 ALA A O 1
ATOM 808 N N . GLY A 1 105 ? 9.578 7.753 -15.409 1.00 69.44 105 GLY A N 1
ATOM 809 C CA . GLY A 1 105 ? 10.392 8.018 -14.213 1.00 69.44 105 GLY A CA 1
ATOM 810 C C . GLY A 1 105 ? 11.387 6.904 -13.883 1.00 69.44 105 GLY A C 1
ATOM 811 O O . GLY A 1 105 ? 11.132 5.727 -14.156 1.00 69.44 105 GLY A O 1
ATOM 812 N N . SER A 1 106 ? 12.508 7.269 -13.258 1.00 83.44 106 SER A N 1
ATOM 813 C CA . SER A 1 106 ? 13.424 6.307 -12.647 1.00 83.44 106 SER A CA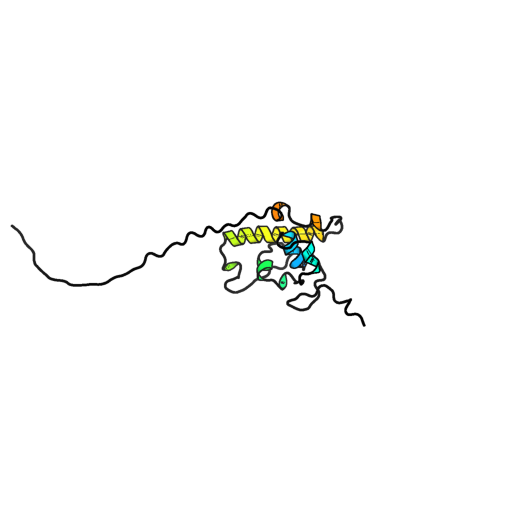 1
ATOM 814 C C . SER A 1 106 ? 12.792 5.716 -11.388 1.00 83.44 106 SER A C 1
ATOM 816 O O . SER A 1 106 ? 11.964 6.364 -10.751 1.00 83.44 106 SER A O 1
ATOM 818 N N . ILE A 1 107 ? 13.202 4.510 -10.979 1.00 82.69 107 ILE A N 1
ATOM 819 C CA . ILE A 1 107 ? 12.705 3.904 -9.731 1.00 82.69 107 ILE A CA 1
ATOM 820 C C . ILE A 1 107 ? 12.921 4.846 -8.537 1.00 82.69 107 ILE A C 1
ATOM 822 O O . ILE A 1 107 ? 12.038 4.993 -7.706 1.00 82.69 107 ILE A O 1
ATOM 826 N N . TRP A 1 108 ? 14.022 5.602 -8.538 1.00 85.69 108 TRP A N 1
ATOM 827 C CA . TRP A 1 108 ? 14.379 6.594 -7.520 1.00 85.69 108 TRP A CA 1
ATOM 828 C C . TRP A 1 108 ? 13.411 7.782 -7.394 1.00 85.69 108 TRP A C 1
ATOM 830 O O . TRP A 1 108 ? 13.462 8.491 -6.383 1.00 85.69 108 TRP A O 1
ATOM 840 N N . ASP A 1 109 ? 12.534 7.984 -8.380 1.00 85.88 109 ASP A N 1
ATOM 841 C CA . ASP A 1 109 ? 11.524 9.047 -8.411 1.00 85.88 109 ASP A CA 1
ATOM 842 C C . ASP A 1 109 ? 10.164 8.579 -7.865 1.00 85.88 109 ASP A C 1
ATOM 844 O O . ASP A 1 109 ? 9.205 9.349 -7.824 1.00 85.88 109 ASP A O 1
ATOM 848 N N . TYR A 1 110 ? 10.041 7.308 -7.477 1.00 87.44 110 TYR A N 1
ATOM 849 C CA . TYR A 1 110 ? 8.774 6.728 -7.032 1.00 87.44 110 TYR A CA 1
ATOM 850 C C . TYR A 1 110 ? 8.337 7.200 -5.635 1.00 87.44 110 TYR A C 1
ATOM 852 O O . TYR A 1 110 ? 7.144 7.486 -5.496 1.00 87.44 110 TYR A O 1
ATOM 860 N N . PRO A 1 111 ? 9.227 7.306 -4.621 1.00 90.31 111 PRO A N 1
ATOM 861 C CA . PRO A 1 111 ? 8.829 7.693 -3.270 1.00 90.31 111 PRO A CA 1
ATOM 862 C C . PRO A 1 111 ? 8.158 9.062 -3.184 1.00 90.31 111 PRO A C 1
ATOM 864 O O . PRO A 1 111 ? 8.506 9.983 -3.926 1.00 90.31 111 PRO A O 1
ATOM 867 N N . LEU A 1 112 ? 7.227 9.208 -2.237 1.00 88.31 112 LEU A N 1
ATOM 868 C CA . LEU A 1 112 ? 6.643 10.507 -1.908 1.00 88.31 112 LEU A CA 1
ATOM 869 C C . LEU A 1 112 ? 7.734 11.469 -1.415 1.00 88.31 112 LEU A C 1
ATOM 871 O O . LEU A 1 112 ? 8.702 11.060 -0.774 1.00 88.31 112 LEU A O 1
ATOM 875 N N . ALA A 1 113 ? 7.569 12.768 -1.672 1.00 78.62 113 ALA A N 1
ATOM 876 C CA . ALA A 1 113 ? 8.556 13.773 -1.269 1.00 78.62 113 ALA A CA 1
ATOM 877 C C . ALA A 1 113 ? 8.840 13.746 0.248 1.00 78.62 113 ALA A C 1
ATOM 879 O O . ALA A 1 113 ? 9.996 13.802 0.655 1.00 78.62 113 ALA A O 1
ATOM 880 N N . ASN A 1 114 ? 7.799 13.565 1.066 1.00 77.00 114 ASN A N 1
ATOM 881 C CA . ASN A 1 114 ? 7.893 13.472 2.526 1.00 77.00 114 ASN A CA 1
ATOM 882 C C . ASN A 1 114 ? 8.352 12.093 3.041 1.00 77.00 114 ASN A C 1
ATOM 884 O O . ASN A 1 114 ? 8.686 11.969 4.215 1.00 77.00 114 ASN A O 1
ATOM 888 N N . ALA A 1 115 ? 8.403 11.060 2.193 1.00 72.81 115 ALA A N 1
ATOM 889 C CA . ALA A 1 115 ? 8.866 9.726 2.583 1.00 72.81 115 ALA A CA 1
ATOM 890 C C . ALA A 1 115 ? 10.365 9.704 2.927 1.00 72.81 115 ALA A C 1
ATOM 892 O O . ALA A 1 115 ? 10.817 8.898 3.734 1.00 72.81 115 ALA A O 1
ATOM 893 N N . ARG A 1 116 ? 11.144 10.619 2.336 1.00 58.16 116 ARG A N 1
ATOM 894 C CA . ARG A 1 116 ? 12.581 10.783 2.614 1.00 58.16 116 ARG A CA 1
ATOM 895 C C . ARG A 1 116 ? 12.871 11.564 3.900 1.00 58.16 116 ARG A C 1
ATOM 897 O O . ARG A 1 116 ? 14.024 11.633 4.310 1.00 58.16 116 ARG A O 1
ATOM 904 N N . GLU A 1 117 ? 11.845 12.147 4.516 1.00 49.84 117 GLU A N 1
ATOM 905 C CA . GLU A 1 117 ? 11.947 13.106 5.622 1.00 49.84 117 GLU A CA 1
ATOM 906 C C . GLU A 1 117 ? 11.387 12.560 6.945 1.00 49.84 117 GLU A C 1
ATOM 908 O O . GLU A 1 117 ? 11.147 13.339 7.864 1.00 49.84 117 GLU A O 1
ATOM 913 N N . ALA A 1 118 ? 11.163 11.239 7.044 1.00 45.50 118 ALA A N 1
ATOM 914 C CA . ALA A 1 118 ? 10.509 10.596 8.186 1.00 45.50 118 ALA A CA 1
ATOM 915 C C . ALA A 1 118 ? 11.012 11.159 9.537 1.00 45.50 118 ALA A C 1
ATOM 917 O O . ALA A 1 118 ? 12.198 11.019 9.851 1.00 45.50 118 ALA A O 1
ATOM 918 N N . PRO A 1 119 ? 10.140 11.806 10.336 1.00 42.62 119 PRO A N 1
ATOM 919 C CA . PRO A 1 119 ? 10.540 12.364 11.614 1.00 42.62 119 PRO A CA 1
ATOM 920 C C . PRO A 1 119 ? 10.783 11.242 12.623 1.00 42.62 119 PRO A C 1
ATOM 922 O O . PRO A 1 119 ? 10.004 10.292 12.721 1.00 42.62 119 PRO A O 1
ATOM 925 N N . ASP A 1 120 ? 11.867 11.396 13.383 1.00 42.88 120 ASP A N 1
ATOM 926 C CA . ASP A 1 120 ? 12.149 10.686 14.627 1.00 42.88 120 ASP A CA 1
ATOM 927 C C . ASP A 1 120 ? 10.911 10.742 15.536 1.00 42.88 120 ASP A C 1
ATOM 929 O O . ASP A 1 120 ? 10.638 11.754 16.180 1.00 42.88 120 ASP A O 1
ATOM 933 N N . ARG A 1 121 ? 10.110 9.670 15.543 1.00 53.00 121 ARG A N 1
ATOM 934 C CA . ARG A 1 121 ? 9.032 9.462 16.515 1.00 53.00 121 ARG A CA 1
ATOM 935 C C . ARG A 1 121 ? 9.669 8.964 17.812 1.00 53.00 121 ARG A C 1
ATOM 937 O O . ARG A 1 121 ? 9.453 7.822 18.212 1.00 53.00 121 ARG A O 1
ATOM 944 N N . SER A 1 122 ? 10.488 9.815 18.428 1.00 44.97 122 SER A N 1
ATOM 945 C CA . SER A 1 122 ? 10.899 9.634 19.811 1.00 44.97 122 SER A CA 1
ATOM 946 C C . SER A 1 122 ? 9.644 9.679 20.687 1.00 44.97 122 SER A C 1
ATOM 948 O O . SER A 1 122 ? 8.802 10.570 20.594 1.00 44.97 122 SER A O 1
ATOM 950 N N . GLU A 1 123 ? 9.498 8.610 21.453 1.00 49.94 123 GLU A N 1
ATOM 951 C CA . GLU A 1 123 ? 8.376 8.250 22.305 1.00 49.94 123 GLU A CA 1
ATOM 952 C C . GLU A 1 123 ? 8.021 9.366 23.302 1.00 49.94 123 GLU A C 1
ATOM 954 O O . GLU A 1 123 ? 8.832 9.711 24.157 1.00 49.94 123 GLU A O 1
ATOM 959 N N . ASP A 1 124 ? 6.785 9.867 23.262 1.00 45.72 124 ASP A N 1
ATOM 960 C CA . ASP A 1 124 ? 6.178 10.559 24.405 1.00 45.72 124 ASP A CA 1
ATOM 961 C C . ASP A 1 124 ? 4.767 9.998 24.613 1.00 45.72 124 ASP A C 1
ATOM 963 O O . ASP A 1 124 ? 3.772 10.443 24.044 1.00 45.72 124 ASP A O 1
ATOM 967 N N . SER A 1 125 ? 4.704 8.906 25.375 1.00 37.09 125 SER A N 1
ATOM 968 C CA . SER A 1 125 ? 3.477 8.489 26.046 1.00 37.09 125 SER A CA 1
ATOM 969 C C . SER A 1 125 ? 3.575 8.963 27.492 1.00 37.09 125 SER A C 1
ATOM 971 O O . SER A 1 125 ? 4.407 8.429 28.229 1.00 37.09 125 SER A O 1
ATOM 973 N N . PRO A 1 126 ? 2.740 9.909 27.953 1.00 48.56 126 PRO A N 1
ATOM 974 C CA . PRO A 1 126 ? 2.627 10.158 29.376 1.00 48.56 126 PRO A CA 1
ATOM 975 C C . PRO A 1 126 ? 1.946 8.940 30.004 1.00 48.56 126 PRO A C 1
ATOM 977 O O . PRO A 1 126 ? 0.755 8.691 29.808 1.00 48.56 126 PRO A O 1
ATOM 980 N N . THR A 1 127 ? 2.712 8.161 30.765 1.00 44.91 127 THR A N 1
ATOM 981 C CA . THR A 1 127 ? 2.170 7.167 31.688 1.00 44.91 127 THR A CA 1
ATOM 982 C C . THR A 1 127 ? 1.312 7.901 32.712 1.00 44.91 127 THR A C 1
ATOM 984 O O . THR A 1 127 ? 1.823 8.521 33.645 1.00 44.91 127 THR A O 1
ATOM 987 N N . ALA A 1 128 ? -0.005 7.860 32.525 1.00 46.97 128 ALA A N 1
ATOM 988 C CA . ALA A 1 128 ? -0.950 8.170 33.581 1.00 46.97 128 ALA A CA 1
ATOM 989 C C . ALA A 1 128 ? -0.841 7.051 34.625 1.00 46.97 128 ALA A C 1
ATOM 991 O O . ALA A 1 128 ? -1.453 5.994 34.480 1.00 46.97 128 ALA A O 1
ATOM 992 N N . GLU A 1 129 ? 0.002 7.254 35.638 1.00 48.41 129 GLU A N 1
ATOM 993 C CA . GLU A 1 129 ? 0.022 6.374 36.798 1.00 48.41 129 GLU A CA 1
ATOM 994 C C . GLU A 1 129 ? -1.274 6.547 37.595 1.00 48.41 129 GLU A C 1
ATOM 996 O O . GLU A 1 129 ? -1.664 7.633 38.030 1.00 48.41 129 GLU A O 1
ATOM 1001 N N . ASP A 1 130 ? -1.941 5.408 37.700 1.00 45.28 130 ASP A N 1
ATOM 1002 C CA . ASP A 1 130 ? -3.237 5.130 38.280 1.00 45.28 130 ASP A CA 1
ATOM 1003 C C . ASP A 1 130 ? -3.248 5.435 39.787 1.00 45.28 130 ASP A C 1
ATOM 1005 O O . ASP A 1 130 ? -2.535 4.832 40.595 1.00 45.28 130 ASP A O 1
ATOM 1009 N N . GLY A 1 131 ? -4.075 6.401 40.182 1.00 52.31 131 GLY A N 1
ATOM 1010 C CA . GLY A 1 131 ? -4.413 6.636 41.575 1.00 52.31 131 GLY A CA 1
ATOM 1011 C C . GLY A 1 131 ? -5.389 5.573 42.070 1.00 52.31 131 GLY A C 1
ATOM 1012 O O . GLY A 1 131 ? -6.601 5.739 41.937 1.00 52.31 131 GLY A O 1
ATOM 1013 N N . SER A 1 132 ? -4.890 4.520 42.721 1.00 43.88 132 SER A N 1
ATOM 1014 C CA . SER A 1 132 ? -5.729 3.667 43.571 1.00 43.88 132 SER A CA 1
ATOM 1015 C C . SER A 1 132 ? -4.956 2.891 44.635 1.00 43.88 132 SER A C 1
ATOM 1017 O O . SER A 1 132 ? -4.291 1.897 44.363 1.00 43.88 132 SER A O 1
ATOM 1019 N N . ALA A 1 133 ? -5.164 3.284 45.894 1.00 45.66 133 ALA A N 1
ATOM 1020 C CA . ALA A 1 133 ? -5.024 2.402 47.048 1.00 45.66 133 ALA A CA 1
ATOM 1021 C C . ALA A 1 133 ? -6.072 2.757 48.122 1.00 45.66 133 ALA A C 1
ATOM 1023 O O . ALA A 1 133 ? -5.872 3.621 48.973 1.00 45.66 133 ALA A O 1
ATOM 1024 N N . ALA A 1 134 ? -7.209 2.056 48.087 1.00 48.81 134 ALA A N 1
ATOM 1025 C CA . ALA A 1 134 ? -7.999 1.738 49.282 1.00 48.81 134 ALA A CA 1
ATOM 1026 C C . ALA A 1 134 ? -7.167 0.798 50.191 1.00 48.81 134 ALA A C 1
ATOM 1028 O O . ALA A 1 134 ? -6.365 0.030 49.678 1.00 48.81 134 ALA A O 1
ATOM 1029 N N . GLY A 1 135 ? -7.279 0.691 51.517 1.00 41.78 135 GLY A N 1
ATOM 1030 C CA . GLY A 1 135 ? -8.183 1.211 52.538 1.00 41.78 135 GLY A CA 1
ATOM 1031 C C . GLY A 1 135 ? -8.030 0.369 53.831 1.00 41.78 135 GLY A C 1
ATOM 1032 O O . GLY A 1 135 ? -7.326 -0.639 53.826 1.00 41.78 135 GLY A O 1
ATOM 1033 N N . ARG A 1 136 ? -8.810 0.731 54.868 1.00 47.09 136 ARG A N 1
ATOM 1034 C CA . ARG A 1 136 ? -9.297 -0.054 56.044 1.00 47.09 136 ARG A CA 1
ATOM 1035 C C . ARG A 1 136 ? -8.697 0.215 57.440 1.00 47.09 136 ARG A C 1
ATOM 1037 O O . ARG A 1 136 ? -7.496 0.159 57.661 1.00 47.09 136 ARG A O 1
ATOM 1044 N N . GLY A 1 137 ? -9.641 0.331 58.389 1.00 40.28 137 GLY A N 1
ATOM 1045 C CA . GLY A 1 137 ? -9.506 0.288 59.854 1.00 40.28 137 GLY A CA 1
ATOM 1046 C C . GLY A 1 137 ? -10.006 1.595 60.489 1.00 40.28 137 GLY A C 1
ATOM 1047 O O . GLY A 1 137 ? -9.320 2.593 60.397 1.00 40.28 137 GLY A O 1
ATOM 1048 N N . GLY A 1 138 ? -11.187 1.754 61.092 1.00 44.91 138 GLY A N 1
ATOM 1049 C CA . GLY A 1 138 ? -12.107 0.811 61.717 1.00 44.91 138 GLY A CA 1
ATOM 1050 C C . GLY A 1 138 ? -12.033 0.921 63.245 1.00 44.91 138 GLY A C 1
ATOM 1051 O O . GLY A 1 138 ? -11.277 0.163 63.837 1.00 44.91 138 GLY A O 1
ATOM 1052 N N . ARG A 1 139 ? -12.818 1.820 63.869 1.00 47.53 139 ARG A N 1
ATOM 1053 C CA . ARG A 1 139 ? -13.587 1.591 65.118 1.00 47.53 139 ARG A CA 1
ATOM 1054 C C . ARG A 1 139 ? -14.316 2.854 65.586 1.00 47.53 139 ARG A C 1
ATOM 1056 O O . ARG A 1 139 ? -13.750 3.939 65.634 1.00 47.53 139 ARG A O 1
ATOM 1063 N N . ALA A 1 140 ? -15.587 2.644 65.905 1.00 50.94 140 ALA A N 1
ATOM 1064 C CA . ALA A 1 140 ? -16.469 3.536 66.638 1.00 50.94 140 ALA A CA 1
ATOM 1065 C C . ALA A 1 140 ? -16.071 3.589 68.120 1.00 50.94 140 ALA A C 1
ATOM 1067 O O . ALA A 1 140 ? -15.565 2.587 68.609 1.00 50.94 140 ALA A O 1
ATOM 1068 N N . ASP A 1 141 ? -16.353 4.704 68.800 1.00 50.81 141 ASP A N 1
ATOM 1069 C CA . ASP A 1 141 ? -16.924 4.711 70.157 1.00 50.81 141 ASP A CA 1
ATOM 1070 C C . ASP A 1 141 ? -17.438 6.121 70.524 1.00 50.81 141 ASP A C 1
ATOM 1072 O O . ASP A 1 141 ? -16.687 7.062 70.771 1.00 50.81 141 ASP A O 1
ATOM 1076 N N . ASP A 1 142 ? -18.761 6.239 70.464 1.00 51.88 142 ASP A N 1
ATOM 1077 C CA . ASP A 1 142 ? -19.686 6.843 71.430 1.00 51.88 142 ASP A CA 1
ATOM 1078 C C . ASP A 1 142 ? -19.145 7.727 72.587 1.00 51.88 142 ASP A C 1
ATOM 1080 O O . ASP A 1 142 ? -18.451 7.256 73.495 1.00 51.88 142 ASP A O 1
ATOM 1084 N N . ARG A 1 143 ? -19.569 9.005 72.588 1.00 55.91 143 ARG A N 1
ATOM 1085 C CA . ARG A 1 143 ? -19.867 9.907 73.737 1.00 55.91 143 ARG A CA 1
ATOM 1086 C C . ARG A 1 143 ? -20.144 11.305 73.154 1.00 55.91 143 ARG A C 1
ATOM 1088 O O . ARG A 1 143 ? -19.220 11.965 72.704 1.00 55.91 143 ARG A O 1
ATOM 1095 N N . GLY A 1 144 ? -21.377 11.773 72.961 1.00 46.72 144 GLY A N 1
ATOM 1096 C CA . GLY A 1 144 ? -22.404 12.093 73.963 1.00 46.72 144 GLY A CA 1
ATOM 1097 C C . GLY A 1 144 ? -22.675 13.618 73.890 1.00 46.72 144 GLY A C 1
ATOM 1098 O O . GLY A 1 144 ? -21.704 14.369 73.811 1.00 46.72 144 GLY A O 1
ATOM 1099 N N . PRO A 1 145 ? -23.930 14.116 73.839 1.00 64.94 145 PRO A N 1
ATOM 1100 C CA . PRO A 1 145 ? -24.211 15.528 73.556 1.00 64.94 145 PRO A CA 1
ATOM 1101 C C . PRO A 1 145 ? -24.430 16.384 74.821 1.00 64.94 145 PRO A C 1
ATOM 1103 O O . PRO A 1 145 ? -24.567 15.868 75.926 1.00 64.94 145 PRO A O 1
ATOM 1106 N N . SER A 1 146 ? -24.576 17.693 74.578 1.00 51.50 146 SER A N 1
ATOM 1107 C CA . SER A 1 146 ? -25.283 18.708 75.385 1.00 51.50 146 SER A CA 1
ATOM 1108 C C . SER A 1 146 ? -24.502 19.617 76.352 1.00 51.50 146 SER A C 1
ATOM 1110 O O . SER A 1 146 ? -24.153 19.257 77.467 1.00 51.50 146 SER A O 1
ATOM 1112 N N . SER A 1 147 ? -24.402 20.878 75.912 1.00 55.47 147 SER A N 1
ATOM 1113 C CA . SER A 1 147 ? -25.020 22.062 76.542 1.00 55.47 147 SER A CA 1
ATOM 1114 C C . SER A 1 147 ? -24.694 22.396 78.007 1.00 55.47 147 SER A C 1
ATOM 1116 O O . SER A 1 147 ? -25.326 21.860 78.917 1.00 55.47 147 SER A O 1
ATOM 1118 N N . ARG A 1 148 ? -23.899 23.457 78.215 1.00 55.28 148 ARG A N 1
ATOM 1119 C CA . ARG A 1 148 ? -24.299 24.672 78.958 1.00 55.28 148 ARG A CA 1
ATOM 1120 C C . ARG A 1 148 ? -23.282 25.794 78.807 1.00 55.28 148 ARG A C 1
ATOM 1122 O O . ARG A 1 148 ? -22.080 25.475 78.721 1.00 55.28 148 ARG A O 1
#

pLDDT: mean 80.36, std 20.59, range [37.09, 98.19]

Secondary structure (DSSP, 8-state):
--S----SBBTTT--B--SGGGBHHHHHHHTTSS-GGGTTTSPB-BGGG-HHHHTT---TTS------STTSGGGS-HHHHHHHHHHHHHHHHHHHHHTSTT----GGG-S-GGGGG-------------------------------

Radius of gyration: 26.86 Å; chains: 1; bounding box: 43×52×99 Å

Foldseek 3Di:
DDPPPLAQAAPQPRDHPPALLQWPLQLCVQLLNDDPVCSVVDHTHGLQSCLLLQCLADDPVDDHRADDDCSTLVNDDVVVSVVSNVSSNVSSVLSVVCRDPPHDDDSVPSHDPCSVVDDDCDDDDPPPDDDDDDDDDDDDDDDDDDDD